Protein AF-A0A7W1FEG8-F1 (afdb_monomer)

Secondary structure (DSSP, 8-state):
-EE--TTS-HHHHHHHHHHHHTS---EE-GGGTGGGS-----HHHHHHHHHHHTT--HHHHHHHTT--HHHHHHHHHHHHHHHH-GGG--S-HHHHHHHS-HHHHHHHHHHHTT-S-HHHHHHHHHHHHHHHHHHHHHHHHHHHHH--

Sequence (148 aa):
YGFIHKNNPEPRFLRFVATVLEDGADMIDPLFKDSFQRPLLTEFEAEALRYLALGLSNWAIARKCSLSLRGVESRLANLYEKLINPLEKTESETYDKLVYNVRTRAFSEALRRGLINADEIEIAERELAHWLERDYQRFLTEKDVKEK

Solvent-accessible surface area (backbone atoms only — not comparable to full-atom values): 8734 Å² total; per-residue (Å²): 106,72,50,73,67,90,85,56,58,66,74,59,49,53,52,48,51,47,42,40,70,73,69,64,38,70,46,68,35,76,88,48,56,63,59,73,63,57,69,88,63,52,72,66,49,54,49,50,49,52,42,50,72,75,65,53,50,64,66,55,50,10,62,75,70,74,42,52,57,69,58,39,54,54,53,49,50,54,44,37,56,60,52,62,52,77,89,76,65,54,100,46,67,70,55,53,64,71,77,47,58,63,68,62,51,30,51,55,44,33,52,76,60,61,75,58,51,70,70,61,49,56,53,47,50,55,55,44,54,61,47,49,58,55,50,50,58,50,51,53,53,58,48,61,62,70,78,104

Radius of gyration: 20.67 Å; Cα contacts (8 Å, |Δi|>4): 91; chains: 1; bounding box: 54×38×60 Å

Mean predicted aligned error: 10.52 Å

Foldseek 3Di:
DEDDDPPDDPVVVVVVCCCCPVVVDYYYPPVCPLLVVQQPDDPLLLVVLLCLVVPDDLVRSCVVVVHDSVRSVVVVVVSLCRQLDCPPPDVDPPVCVVPDDSSVSSNVSCVVSVSDDPVVSVVVVVVVVVVCVVVVVVVVVVVVVVVD

pLDDT: mean 84.22, std 12.76, range [43.16, 97.5]

Nearest PDB structures (foldseek):
  4gvp-assembly1_A  TM=5.370E-01  e=2.193E-03  Staphylococcus aureus subsp. aureus Mu50
  4zms-assembly1_B  TM=5.675E-01  e=7.401E-03  Streptococcus pneumoniae R6
  4ldz-assembly1_B  TM=5.652E-01  e=6.393E-02  Bacillus subtilis subsp. subtilis str. 168
  5vxn-assembly1_A  TM=5.879E-01  e=2.157E-01  Escherichia coli K-12
  3p7n-assembly2_B  TM=7.096E-01  e=1.579E+00  Erythrobacter litoralis HTCC2594

Structure (mmCIF, N/CA/C/O backbone):
data_AF-A0A7W1FEG8-F1
#
_entry.id   AF-A0A7W1FEG8-F1
#
loop_
_atom_site.group_PDB
_atom_site.id
_atom_site.type_symbol
_atom_site.label_atom_id
_atom_site.label_alt_id
_atom_site.label_comp_id
_atom_site.label_asym_id
_atom_site.label_entity_id
_atom_site.label_seq_id
_atom_site.pdbx_PDB_ins_code
_atom_site.Cartn_x
_atom_site.Cartn_y
_atom_site.Cartn_z
_atom_site.occupancy
_atom_site.B_iso_or_equiv
_atom_site.auth_seq_id
_atom_site.auth_comp_id
_atom_site.auth_asym_id
_atom_site.auth_atom_id
_atom_site.pdbx_PDB_model_num
ATOM 1 N N . TYR A 1 1 ? 26.561 -8.629 -14.080 1.00 60.47 1 TYR A N 1
ATOM 2 C CA . TYR A 1 1 ? 25.162 -9.036 -13.795 1.00 60.47 1 TYR A CA 1
ATOM 3 C C . TYR A 1 1 ? 24.241 -8.339 -14.790 1.00 60.47 1 TYR A C 1
ATOM 5 O O . TYR A 1 1 ? 24.624 -7.318 -15.343 1.00 60.47 1 TYR A O 1
ATOM 13 N N . GLY A 1 2 ? 23.052 -8.877 -15.078 1.00 70.25 2 GLY A N 1
ATOM 14 C CA . GLY A 1 2 ? 22.207 -8.289 -16.118 1.00 70.25 2 GLY A CA 1
ATOM 15 C C . GLY A 1 2 ? 20.716 -8.590 -15.983 1.00 70.25 2 GLY A C 1
ATOM 16 O O . GLY A 1 2 ? 20.332 -9.632 -15.460 1.00 70.25 2 GLY A O 1
ATOM 17 N N . PHE A 1 3 ? 19.890 -7.664 -16.479 1.00 73.50 3 PHE A N 1
ATOM 18 C CA . PHE A 1 3 ? 18.429 -7.760 -16.497 1.00 73.50 3 PHE A CA 1
ATOM 19 C C . PHE A 1 3 ? 17.897 -7.749 -17.933 1.00 73.50 3 PHE A C 1
ATOM 21 O O . PHE A 1 3 ? 18.167 -6.817 -18.695 1.00 73.50 3 PHE A O 1
ATOM 28 N N . ILE A 1 4 ? 17.100 -8.763 -18.281 1.00 80.38 4 ILE A N 1
ATOM 29 C CA . ILE A 1 4 ? 16.437 -8.890 -19.581 1.00 80.38 4 ILE A CA 1
ATOM 30 C C . ILE A 1 4 ? 14.946 -9.181 -19.404 1.00 80.38 4 ILE A C 1
ATOM 32 O O . ILE A 1 4 ? 14.544 -9.941 -18.524 1.00 80.38 4 ILE A O 1
ATOM 36 N N . HIS A 1 5 ? 14.104 -8.571 -20.240 1.00 77.12 5 HIS A N 1
ATOM 37 C CA . HIS A 1 5 ? 12.665 -8.820 -20.200 1.00 77.12 5 HIS A CA 1
ATOM 38 C C . HIS A 1 5 ? 12.315 -10.188 -20.792 1.00 77.12 5 HIS A C 1
ATOM 40 O O . HIS A 1 5 ? 12.798 -10.543 -21.867 1.00 77.12 5 HIS A O 1
ATOM 46 N N . LYS A 1 6 ? 11.433 -10.933 -20.112 1.00 79.25 6 LYS A N 1
ATOM 47 C CA . LYS A 1 6 ? 11.022 -12.303 -20.481 1.00 79.25 6 LYS A CA 1
ATOM 48 C C . LYS A 1 6 ? 10.391 -12.428 -21.873 1.00 79.25 6 LYS A C 1
ATOM 50 O O . LYS A 1 6 ? 10.430 -13.497 -22.461 1.00 79.25 6 LYS A O 1
ATOM 55 N N . ASN A 1 7 ? 9.852 -11.332 -22.410 1.00 78.81 7 ASN A N 1
ATOM 56 C CA . ASN A 1 7 ? 9.224 -11.304 -23.736 1.00 78.81 7 ASN A CA 1
ATOM 57 C C . ASN A 1 7 ? 10.184 -10.865 -24.858 1.00 78.81 7 ASN A C 1
ATOM 59 O O . ASN A 1 7 ? 9.723 -10.493 -25.936 1.00 78.81 7 ASN A O 1
ATOM 63 N N . ASN A 1 8 ? 11.499 -10.818 -24.620 1.00 80.19 8 ASN A N 1
ATOM 64 C CA . ASN A 1 8 ? 12.432 -10.494 -25.695 1.00 80.19 8 ASN A CA 1
ATOM 65 C C . ASN A 1 8 ? 12.500 -11.617 -26.734 1.00 80.19 8 ASN A C 1
ATOM 67 O O . ASN A 1 8 ? 12.469 -12.791 -26.367 1.00 80.19 8 ASN A O 1
ATOM 71 N N . PRO A 1 9 ? 12.660 -11.272 -28.021 1.00 86.06 9 PRO A N 1
ATOM 72 C CA . PRO A 1 9 ? 12.873 -12.270 -29.055 1.00 86.06 9 PRO A CA 1
ATOM 73 C C . PRO A 1 9 ? 14.195 -13.008 -28.802 1.00 86.06 9 PRO A C 1
ATOM 75 O O . PRO A 1 9 ? 15.192 -12.402 -28.399 1.00 86.06 9 PRO A O 1
ATOM 78 N N . GLU A 1 10 ? 14.206 -14.309 -29.082 1.00 87.31 10 GLU A N 1
ATOM 79 C CA . GLU A 1 10 ? 15.333 -15.220 -28.836 1.00 87.31 10 GLU A CA 1
ATOM 80 C C . GLU A 1 10 ? 16.702 -14.687 -29.315 1.00 87.31 10 GLU A C 1
ATOM 82 O O . GLU A 1 10 ? 17.651 -14.727 -28.529 1.00 87.31 10 GLU A O 1
ATOM 87 N N . PRO A 1 11 ? 16.841 -14.062 -30.506 1.00 88.00 11 PRO A N 1
ATOM 88 C CA . PRO A 1 11 ? 18.128 -13.515 -30.944 1.00 88.00 11 PRO A CA 1
ATOM 89 C C . PRO A 1 11 ? 18.679 -12.422 -30.018 1.00 88.00 11 PRO A C 1
ATOM 91 O O . PRO A 1 11 ? 19.891 -12.266 -29.867 1.00 88.00 11 PRO A O 1
ATOM 94 N N . ARG A 1 12 ? 17.792 -11.646 -29.383 1.00 82.25 12 ARG A N 1
ATOM 95 C CA . ARG A 1 12 ? 18.174 -10.585 -28.446 1.00 82.25 12 ARG A CA 1
ATOM 96 C C . ARG A 1 12 ? 18.587 -11.158 -27.095 1.00 82.25 12 ARG A C 1
ATOM 98 O O . ARG A 1 12 ? 19.515 -10.632 -26.489 1.00 82.25 12 ARG A O 1
ATOM 105 N N . PHE A 1 13 ? 17.944 -12.240 -26.664 1.00 84.88 13 PHE A N 1
ATOM 106 C CA . PHE A 1 13 ? 18.342 -12.987 -25.474 1.00 84.88 13 PHE A CA 1
ATOM 107 C C . PHE A 1 13 ? 19.723 -13.628 -25.640 1.00 84.88 13 PHE A C 1
ATOM 109 O O . PHE A 1 13 ? 20.582 -13.445 -24.783 1.00 84.88 13 PHE A O 1
ATOM 116 N N . LEU A 1 14 ? 19.979 -14.288 -26.770 1.00 88.62 14 LEU A N 1
ATOM 117 C CA . LEU A 1 14 ? 21.279 -14.912 -27.040 1.00 88.62 14 LEU A CA 1
ATOM 118 C C . LEU A 1 14 ? 22.419 -13.886 -27.061 1.00 88.62 14 LEU A C 1
ATOM 120 O O . LEU A 1 14 ? 23.445 -14.103 -26.422 1.00 88.62 14 LEU A O 1
ATOM 124 N N . ARG A 1 15 ? 22.216 -12.731 -27.713 1.00 84.19 15 ARG A N 1
ATOM 125 C CA . ARG A 1 15 ? 23.190 -11.625 -27.668 1.00 84.19 15 ARG A CA 1
ATOM 126 C C . ARG A 1 15 ? 23.433 -11.125 -26.249 1.00 84.19 15 ARG A C 1
ATOM 128 O O . ARG A 1 15 ? 24.570 -10.855 -25.894 1.00 84.19 15 ARG A O 1
ATOM 135 N N . PHE A 1 16 ? 22.374 -10.997 -25.455 1.00 85.31 16 PHE A N 1
ATOM 136 C CA . PHE A 1 16 ? 22.479 -10.555 -24.070 1.00 85.31 16 PHE A CA 1
ATOM 137 C C . PHE A 1 16 ? 23.322 -11.518 -23.229 1.00 85.31 16 PHE A C 1
ATOM 139 O O . PHE A 1 16 ? 24.222 -11.087 -22.516 1.00 85.31 16 PHE A O 1
ATOM 146 N N . VAL A 1 17 ? 23.052 -12.822 -23.336 1.00 84.25 17 VAL A N 1
ATOM 147 C CA . VAL A 1 17 ? 23.798 -13.859 -22.612 1.00 84.25 17 VAL A CA 1
ATOM 148 C C . VAL A 1 17 ? 25.267 -13.869 -23.030 1.00 84.25 17 VAL A C 1
ATOM 150 O O . VAL A 1 17 ? 26.126 -13.877 -22.152 1.00 84.25 17 VAL A O 1
ATOM 153 N N . ALA A 1 18 ? 25.553 -13.794 -24.335 1.00 85.19 18 ALA A N 1
ATOM 154 C CA . ALA A 1 18 ? 26.922 -13.712 -24.843 1.00 85.19 18 ALA A CA 1
ATOM 155 C C . ALA A 1 18 ? 27.655 -12.490 -24.268 1.00 85.19 18 ALA A C 1
ATOM 157 O O . ALA A 1 18 ? 28.710 -12.631 -23.668 1.00 85.19 18 ALA A O 1
ATOM 158 N N . THR A 1 19 ? 27.055 -11.300 -24.317 1.00 83.25 19 THR A N 1
ATOM 159 C CA . THR A 1 19 ? 27.689 -10.077 -23.799 1.00 83.25 19 THR A CA 1
ATOM 160 C C . THR A 1 19 ? 27.911 -10.098 -22.279 1.00 83.25 19 THR A C 1
ATOM 162 O O . THR A 1 19 ? 28.921 -9.596 -21.792 1.00 83.25 19 THR A O 1
ATOM 165 N N . VAL A 1 20 ? 27.004 -10.691 -21.497 1.00 84.69 20 VAL A N 1
ATOM 166 C CA . VAL A 1 20 ? 27.172 -10.761 -20.034 1.00 84.69 20 VAL A CA 1
ATOM 167 C C . VAL A 1 20 ? 28.201 -11.819 -19.624 1.00 84.69 20 VAL A C 1
ATOM 169 O O . VAL A 1 20 ? 28.940 -11.603 -18.664 1.00 84.69 20 VAL A O 1
ATOM 172 N N . LEU A 1 21 ? 28.242 -12.964 -20.313 1.00 81.44 21 LEU A N 1
ATOM 173 C CA . LEU A 1 21 ? 29.104 -14.092 -19.942 1.00 81.44 21 LEU A CA 1
ATOM 174 C C . LEU A 1 21 ? 30.484 -14.052 -20.605 1.00 81.44 21 LEU A C 1
ATOM 176 O O . LEU A 1 21 ? 31.458 -14.438 -19.965 1.00 81.44 21 LEU A O 1
ATOM 180 N N . GLU A 1 22 ? 30.573 -13.609 -21.858 1.00 82.88 22 GLU A N 1
ATOM 181 C CA . GLU A 1 22 ? 31.818 -13.585 -22.636 1.00 82.88 22 GLU A CA 1
ATOM 182 C C . GLU A 1 22 ? 32.563 -12.262 -22.447 1.00 82.88 22 GLU A C 1
ATOM 184 O O . GLU A 1 22 ? 33.753 -12.268 -22.137 1.00 82.88 22 GLU A O 1
ATOM 189 N N . ASP A 1 23 ? 31.856 -11.130 -22.550 1.00 80.00 23 ASP A N 1
ATOM 190 C CA . ASP A 1 23 ? 32.473 -9.800 -22.433 1.00 80.00 23 ASP A CA 1
ATOM 191 C C . ASP A 1 23 ? 32.528 -9.295 -20.979 1.00 80.00 23 ASP A C 1
ATOM 193 O O . ASP A 1 23 ? 33.111 -8.246 -20.699 1.00 80.00 23 ASP A O 1
ATOM 197 N N . GLY A 1 24 ? 31.895 -10.015 -20.042 1.00 73.50 24 GLY A N 1
ATOM 198 C CA . GLY A 1 24 ? 31.807 -9.632 -18.629 1.00 73.50 24 GLY A CA 1
ATOM 199 C C . GLY A 1 24 ? 31.079 -8.304 -18.393 1.00 73.50 24 GLY A C 1
ATOM 200 O O . GLY A 1 24 ? 31.222 -7.704 -17.327 1.00 73.50 24 GLY A O 1
ATOM 201 N N . ALA A 1 25 ? 30.328 -7.819 -19.383 1.00 75.12 25 ALA A N 1
ATOM 202 C CA . ALA A 1 25 ? 29.685 -6.519 -19.331 1.00 75.12 25 ALA A CA 1
ATOM 203 C C . ALA A 1 25 ? 28.364 -6.579 -18.553 1.00 75.12 25 ALA A C 1
ATOM 205 O O . ALA A 1 25 ? 27.549 -7.491 -18.718 1.00 75.12 25 ALA A O 1
ATOM 206 N N . ASP A 1 26 ? 28.111 -5.558 -17.735 1.00 73.81 26 ASP A N 1
ATOM 207 C CA . ASP A 1 26 ? 26.799 -5.360 -17.130 1.00 73.81 26 ASP A CA 1
ATOM 208 C C . ASP A 1 26 ? 25.821 -4.866 -18.203 1.00 73.81 26 ASP A C 1
ATOM 210 O O . ASP A 1 26 ? 25.980 -3.781 -18.768 1.00 73.81 26 ASP A O 1
ATOM 214 N N . MET A 1 27 ? 24.795 -5.669 -18.498 1.00 74.31 27 MET A N 1
ATOM 215 C CA . MET A 1 27 ? 23.808 -5.355 -19.528 1.00 74.31 27 MET A CA 1
ATOM 216 C C . MET A 1 27 ? 22.415 -5.218 -18.915 1.00 74.31 27 MET A C 1
ATOM 218 O O . MET A 1 27 ? 21.895 -6.113 -18.248 1.00 74.31 27 MET A O 1
ATOM 222 N N . ILE A 1 28 ? 21.793 -4.071 -19.163 1.00 68.31 28 ILE A N 1
ATOM 223 C CA . ILE A 1 28 ? 20.412 -3.778 -18.790 1.00 68.31 28 ILE A CA 1
ATOM 224 C C . ILE A 1 28 ? 19.646 -3.575 -20.087 1.00 68.31 28 ILE A C 1
ATOM 226 O O . ILE A 1 28 ? 19.990 -2.701 -20.889 1.00 68.31 28 ILE A O 1
ATOM 230 N N . ASP A 1 29 ? 18.611 -4.381 -20.306 1.00 72.56 29 ASP A N 1
ATOM 231 C CA . ASP A 1 29 ? 17.691 -4.152 -21.411 1.00 72.56 29 ASP A CA 1
ATOM 232 C C . ASP A 1 29 ? 17.146 -2.712 -21.343 1.00 72.56 29 ASP A C 1
ATOM 234 O O . ASP A 1 29 ? 16.678 -2.291 -20.288 1.00 72.56 29 ASP A O 1
ATOM 238 N N . PRO A 1 30 ? 17.170 -1.935 -22.438 1.00 66.62 30 PRO A N 1
ATOM 239 C CA . PRO A 1 30 ? 16.492 -0.646 -22.522 1.00 66.62 30 PRO A CA 1
ATOM 240 C C . PRO A 1 30 ? 15.049 -0.647 -21.995 1.00 66.62 30 PRO A C 1
ATOM 242 O O . PRO A 1 30 ? 14.640 0.349 -21.411 1.00 66.62 30 PRO A O 1
ATOM 245 N N . LEU A 1 31 ? 14.310 -1.758 -22.124 1.00 65.94 31 LEU A N 1
ATOM 246 C CA . LEU A 1 31 ? 12.964 -1.918 -21.545 1.00 65.94 31 LEU A CA 1
ATOM 247 C C . LEU A 1 31 ? 12.954 -1.906 -20.005 1.00 65.94 31 LEU A C 1
ATOM 249 O O . LEU A 1 31 ? 11.917 -1.674 -19.398 1.00 65.94 31 LEU A O 1
ATOM 253 N N . PHE A 1 32 ? 14.101 -2.151 -19.374 1.00 59.62 32 PHE A N 1
ATOM 254 C CA . PHE A 1 32 ? 14.322 -2.045 -17.934 1.00 59.62 32 PHE A CA 1
ATOM 255 C C . PHE A 1 32 ? 14.879 -0.687 -17.500 1.00 59.62 32 PHE A C 1
ATOM 257 O O . PHE A 1 32 ? 14.979 -0.464 -16.297 1.00 59.62 32 PHE A O 1
ATOM 264 N N . LYS A 1 33 ? 15.233 0.238 -18.409 1.00 56.31 33 LYS A N 1
ATOM 265 C CA . LYS A 1 33 ? 15.751 1.562 -18.003 1.00 56.31 33 LYS A CA 1
ATOM 266 C C . LYS A 1 33 ? 14.763 2.321 -17.114 1.00 56.31 33 LYS A C 1
ATOM 268 O O . LYS A 1 33 ? 15.190 2.939 -16.142 1.00 56.31 33 LYS A O 1
ATOM 273 N N . ASP A 1 34 ? 13.465 2.188 -17.375 1.00 53.53 34 ASP A N 1
ATOM 274 C CA . ASP A 1 34 ? 12.417 2.799 -16.547 1.00 53.53 34 ASP A CA 1
ATOM 275 C C . ASP A 1 34 ? 12.250 2.086 -15.195 1.00 53.53 34 ASP A C 1
ATOM 277 O O . ASP A 1 34 ? 11.904 2.712 -14.195 1.00 53.53 34 ASP A O 1
ATOM 281 N N . SER A 1 35 ? 12.606 0.800 -15.109 1.00 52.59 35 SER A N 1
ATOM 282 C CA . SER A 1 35 ? 12.642 0.039 -13.852 1.00 52.59 35 SER A CA 1
ATOM 283 C C . SER A 1 35 ? 13.713 0.546 -12.876 1.00 52.59 35 SER A C 1
ATOM 285 O O . SER A 1 35 ? 13.639 0.241 -11.689 1.00 52.59 35 SER A O 1
ATOM 287 N N . PHE A 1 36 ? 1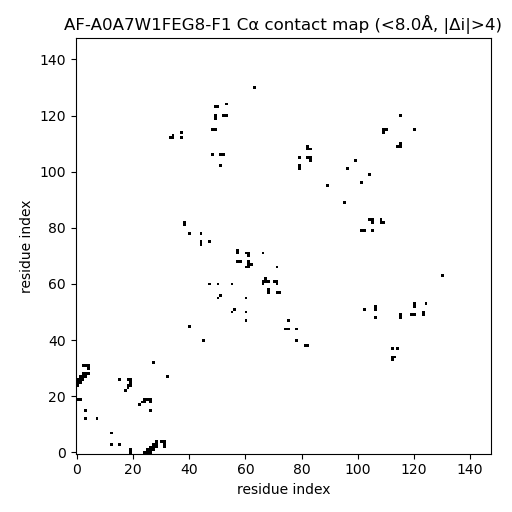4.696 1.324 -13.340 1.00 51.53 36 PHE A N 1
ATOM 288 C CA . PHE A 1 36 ? 15.664 2.021 -12.481 1.00 51.53 36 PHE A CA 1
ATOM 289 C C . PHE A 1 36 ? 15.231 3.455 -12.134 1.00 51.53 36 PHE A C 1
ATOM 291 O O . PHE A 1 36 ? 15.823 4.065 -11.249 1.00 51.53 36 PHE A O 1
ATOM 298 N N . GLN A 1 37 ? 14.159 3.968 -12.753 1.00 54.75 37 GLN A N 1
ATOM 299 C CA . GLN A 1 37 ? 13.456 5.189 -12.333 1.00 54.75 37 GLN A CA 1
ATOM 300 C C . GLN A 1 37 ? 12.344 4.897 -11.313 1.00 54.75 37 GLN A C 1
ATOM 302 O O . GLN A 1 37 ? 11.421 5.696 -11.135 1.00 54.75 37 GLN A O 1
ATOM 307 N N . ARG A 1 38 ? 12.390 3.738 -10.642 1.00 59.94 38 ARG A N 1
ATOM 308 C CA . ARG A 1 38 ? 11.454 3.441 -9.559 1.00 59.94 38 ARG A CA 1
ATOM 309 C C . ARG A 1 38 ? 11.553 4.560 -8.520 1.00 59.94 38 ARG A C 1
ATOM 311 O O . ARG A 1 38 ? 12.659 4.843 -8.056 1.00 59.94 38 ARG A O 1
ATOM 318 N N . PRO A 1 39 ? 10.434 5.206 -8.146 1.00 65.75 39 PRO A N 1
ATOM 319 C CA . PRO A 1 39 ? 10.466 6.147 -7.043 1.00 65.75 39 PRO A CA 1
ATOM 320 C C . PRO A 1 39 ? 11.024 5.422 -5.817 1.00 65.75 39 PRO A C 1
ATOM 322 O O . PRO A 1 39 ? 10.628 4.292 -5.528 1.00 65.75 39 PRO A O 1
ATOM 325 N N . LEU A 1 40 ? 11.954 6.066 -5.110 1.00 75.75 40 LEU A N 1
ATOM 326 C CA . LEU A 1 40 ? 12.435 5.585 -3.818 1.00 75.75 40 LEU A CA 1
ATOM 327 C C . LEU A 1 40 ? 11.261 5.634 -2.831 1.00 75.75 40 LEU A C 1
ATOM 329 O O . LEU A 1 40 ? 10.950 6.672 -2.234 1.00 75.75 40 LEU A O 1
ATOM 333 N N . LEU A 1 41 ? 10.563 4.505 -2.728 1.00 85.38 41 LEU A N 1
ATOM 334 C CA . LEU A 1 41 ? 9.531 4.283 -1.733 1.00 85.38 41 LEU A CA 1
ATOM 335 C C . LEU A 1 41 ? 10.205 3.910 -0.417 1.00 85.38 41 LEU A C 1
ATOM 337 O O . LEU A 1 41 ? 11.115 3.084 -0.368 1.00 85.38 41 LEU A O 1
ATOM 341 N N . THR A 1 42 ? 9.741 4.529 0.658 1.00 89.62 42 THR A N 1
ATOM 342 C CA . THR A 1 42 ? 10.026 4.064 2.015 1.00 89.62 42 THR A CA 1
ATOM 343 C C . THR A 1 42 ? 9.414 2.679 2.229 1.00 89.62 42 THR A C 1
ATOM 345 O O . THR A 1 42 ? 8.494 2.276 1.515 1.00 89.62 42 THR A O 1
ATOM 348 N N . GLU A 1 43 ? 9.885 1.958 3.244 1.00 87.06 43 GLU A N 1
ATOM 349 C CA . GLU A 1 43 ? 9.349 0.639 3.600 1.00 87.06 43 GLU A CA 1
ATOM 350 C C . GLU A 1 43 ? 7.827 0.680 3.808 1.00 87.06 43 GLU A C 1
ATOM 352 O O . GLU A 1 43 ? 7.098 -0.106 3.204 1.00 87.06 43 GLU A O 1
ATOM 357 N N . PHE A 1 44 ? 7.340 1.683 4.550 1.00 90.12 44 PHE A N 1
ATOM 358 C CA . PHE A 1 44 ? 5.907 1.905 4.748 1.00 90.12 44 PHE A CA 1
ATOM 359 C C . PHE A 1 44 ? 5.165 2.159 3.432 1.00 90.12 44 PHE A C 1
ATOM 361 O O . PHE A 1 44 ? 4.062 1.668 3.240 1.00 90.12 44 PHE A O 1
ATOM 368 N N . GLU A 1 45 ? 5.723 2.958 2.524 1.00 91.69 45 GLU A N 1
ATOM 369 C CA . GLU A 1 45 ? 5.079 3.282 1.247 1.00 91.69 45 GLU A CA 1
ATOM 370 C C . GLU A 1 45 ? 4.957 2.057 0.338 1.00 91.69 45 GLU A C 1
ATOM 372 O O . GL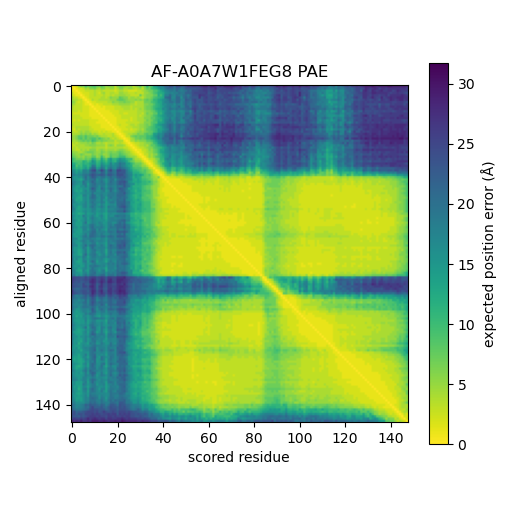U A 1 45 ? 3.914 1.862 -0.287 1.00 91.69 45 GLU A O 1
ATOM 377 N N . ALA A 1 46 ? 5.989 1.213 0.301 1.00 90.06 46 ALA A N 1
ATOM 378 C CA . ALA A 1 46 ? 5.946 -0.058 -0.415 1.00 90.06 46 ALA A CA 1
ATOM 379 C C . ALA A 1 46 ? 4.915 -1.016 0.209 1.00 90.06 46 ALA A C 1
ATOM 381 O O . ALA A 1 46 ? 4.162 -1.681 -0.501 1.00 90.06 46 ALA A O 1
ATOM 382 N N . GLU A 1 47 ? 4.838 -1.056 1.538 1.00 91.06 47 GLU A N 1
ATOM 383 C CA . GLU A 1 47 ? 3.863 -1.859 2.276 1.00 91.06 47 GLU A CA 1
ATOM 384 C C . GLU A 1 47 ? 2.422 -1.378 2.052 1.00 91.06 47 GLU A C 1
ATOM 386 O O . GLU A 1 47 ? 1.540 -2.158 1.687 1.00 91.06 47 GLU A O 1
ATOM 391 N N . ALA A 1 48 ? 2.192 -0.073 2.177 1.00 92.69 48 ALA A N 1
ATOM 392 C CA . ALA A 1 48 ? 0.908 0.558 1.922 1.00 92.69 48 ALA A CA 1
ATOM 393 C C . ALA A 1 48 ? 0.446 0.338 0.477 1.00 92.69 48 ALA A C 1
ATOM 395 O O . ALA A 1 48 ? -0.739 0.108 0.248 1.00 92.69 48 ALA A O 1
ATOM 396 N N . LEU A 1 49 ? 1.364 0.349 -0.493 1.00 93.44 49 LEU A N 1
ATOM 397 C CA . LEU A 1 49 ? 1.049 0.043 -1.885 1.00 93.44 49 LEU A CA 1
ATOM 398 C C . LEU A 1 49 ? 0.527 -1.392 -2.061 1.00 93.44 49 LEU A C 1
ATOM 400 O O . LEU A 1 49 ? -0.462 -1.587 -2.770 1.00 93.44 49 LEU A O 1
ATOM 404 N N . ARG A 1 50 ? 1.125 -2.381 -1.380 1.00 93.69 50 ARG A N 1
ATOM 405 C CA . ARG A 1 50 ? 0.607 -3.761 -1.366 1.00 93.69 50 ARG A CA 1
ATOM 406 C C . ARG A 1 50 ? -0.789 -3.818 -0.751 1.00 93.69 50 ARG A C 1
ATOM 408 O O . ARG A 1 50 ? -1.684 -4.418 -1.332 1.00 93.69 50 ARG A O 1
ATOM 415 N N . TYR A 1 51 ? -1.023 -3.131 0.366 1.00 94.62 51 TYR A N 1
ATOM 416 C CA . TYR A 1 51 ? -2.354 -3.085 0.987 1.00 94.62 51 TYR A CA 1
ATOM 417 C C . TYR A 1 51 ? -3.412 -2.426 0.104 1.00 94.62 51 TYR A C 1
ATOM 419 O O . TYR A 1 51 ? -4.547 -2.898 0.051 1.00 94.62 51 TYR A O 1
ATOM 427 N N . LEU A 1 52 ? -3.048 -1.373 -0.626 1.00 94.00 52 LEU A N 1
ATOM 428 C CA . LEU A 1 52 ? -3.928 -0.768 -1.622 1.00 94.00 52 LEU A CA 1
ATOM 429 C C . LEU A 1 52 ? -4.240 -1.735 -2.769 1.00 94.00 52 LEU A C 1
ATOM 431 O O . LEU A 1 52 ? -5.389 -1.796 -3.201 1.00 94.00 52 LEU A O 1
ATOM 435 N N . ALA A 1 53 ? -3.249 -2.498 -3.236 1.00 93.94 53 ALA A N 1
ATOM 436 C CA . ALA A 1 53 ? -3.426 -3.505 -4.281 1.00 93.94 53 ALA A CA 1
ATOM 437 C C . ALA A 1 53 ? -4.338 -4.666 -3.842 1.00 93.94 53 ALA A C 1
ATOM 439 O O . ALA A 1 53 ? -5.126 -5.152 -4.646 1.00 93.94 53 ALA A O 1
ATOM 440 N N . LEU A 1 54 ? -4.287 -5.045 -2.562 1.00 94.88 54 LEU A N 1
ATOM 441 C CA . LEU A 1 54 ? -5.189 -6.021 -1.933 1.00 94.88 54 LEU A CA 1
ATOM 442 C C . LEU A 1 54 ? -6.586 -5.442 -1.619 1.00 94.88 54 LEU A C 1
ATOM 444 O O . LEU A 1 54 ? -7.464 -6.146 -1.129 1.00 94.88 54 LEU A O 1
ATOM 448 N N . GLY A 1 55 ? -6.813 -4.146 -1.867 1.00 94.50 55 GLY A N 1
ATOM 449 C CA . GLY A 1 55 ? -8.118 -3.505 -1.692 1.00 94.50 55 GLY A CA 1
ATOM 450 C C . GLY A 1 55 ? -8.441 -3.044 -0.267 1.00 94.50 55 GLY A C 1
ATOM 451 O O . GLY A 1 55 ? -9.608 -2.788 0.039 1.00 94.50 55 GLY A O 1
ATOM 452 N N . LEU A 1 56 ? -7.447 -2.893 0.616 1.00 95.94 56 LEU A N 1
ATOM 453 C CA . LEU A 1 56 ? -7.698 -2.407 1.975 1.00 95.94 56 LEU A CA 1
ATOM 454 C C . LEU A 1 56 ? -8.176 -0.950 1.986 1.00 95.94 56 LEU A C 1
ATOM 456 O O . LEU A 1 56 ? -7.679 -0.075 1.272 1.00 95.94 56 LEU A O 1
ATOM 460 N N . SER A 1 57 ? -9.111 -0.667 2.895 1.00 96.25 57 SER A N 1
ATOM 461 C CA . SER A 1 57 ? -9.522 0.698 3.218 1.00 96.25 57 SER A CA 1
ATOM 462 C C . SER A 1 57 ? -8.468 1.415 4.073 1.00 96.25 57 SER A C 1
ATOM 464 O O . SER A 1 57 ? -7.671 0.782 4.766 1.00 96.25 57 SER A O 1
ATOM 466 N N . ASN A 1 58 ? -8.509 2.754 4.112 1.00 96.38 58 ASN A N 1
ATOM 467 C CA . ASN A 1 58 ? -7.631 3.538 4.997 1.00 96.38 58 ASN A CA 1
ATOM 468 C C . ASN A 1 58 ? -7.801 3.143 6.471 1.00 96.38 58 ASN A C 1
ATOM 470 O O . ASN A 1 58 ? -6.839 3.182 7.230 1.00 96.38 58 ASN A O 1
ATOM 474 N N . TRP A 1 59 ? -9.012 2.745 6.868 1.00 96.75 59 TRP A N 1
ATOM 475 C CA . TRP A 1 59 ? -9.298 2.261 8.216 1.00 96.75 59 TRP A CA 1
ATOM 476 C C . TRP A 1 59 ? -8.576 0.942 8.514 1.00 96.75 59 TRP A C 1
ATOM 478 O O . TRP A 1 59 ? -7.932 0.823 9.555 1.00 96.75 59 TRP A O 1
ATOM 488 N N . ALA A 1 60 ? -8.618 -0.018 7.584 1.00 97.12 60 ALA A N 1
ATOM 489 C CA . ALA A 1 60 ? -7.925 -1.294 7.746 1.00 97.12 60 ALA A CA 1
ATOM 490 C C . ALA A 1 60 ? -6.401 -1.100 7.781 1.00 97.12 60 ALA A C 1
ATOM 492 O O . ALA A 1 60 ? -5.732 -1.650 8.653 1.00 97.12 60 ALA A O 1
ATOM 493 N N . ILE A 1 61 ? -5.861 -0.243 6.904 1.00 96.50 61 ILE A N 1
ATOM 494 C CA . ILE A 1 61 ? -4.434 0.119 6.901 1.00 96.50 61 ILE A CA 1
ATOM 495 C C . ILE A 1 61 ? -4.044 0.787 8.228 1.00 96.50 61 ILE A C 1
ATOM 497 O O . ILE A 1 61 ? -3.018 0.447 8.811 1.00 96.50 61 ILE A O 1
ATOM 501 N N . ALA A 1 62 ? -4.874 1.694 8.751 1.00 96.94 62 ALA A N 1
ATOM 502 C CA . ALA A 1 62 ? -4.619 2.363 10.027 1.00 96.94 62 ALA A CA 1
ATOM 503 C C . ALA A 1 62 ? -4.525 1.365 11.186 1.00 96.94 62 ALA A C 1
ATOM 505 O O . ALA A 1 62 ? -3.581 1.429 11.973 1.00 96.94 62 ALA A O 1
ATOM 506 N N . ARG A 1 63 ? -5.446 0.396 11.252 1.00 95.44 63 ARG A N 1
ATOM 507 C CA . ARG A 1 63 ? -5.411 -0.666 12.267 1.00 95.44 63 ARG A CA 1
ATOM 508 C C . ARG A 1 63 ? -4.204 -1.581 12.101 1.00 95.44 63 ARG A C 1
ATOM 510 O O . ARG A 1 63 ? -3.511 -1.844 13.081 1.00 95.44 63 ARG A O 1
ATOM 517 N N . LYS A 1 64 ? -3.922 -2.029 10.874 1.00 95.06 64 LYS A N 1
ATOM 518 C CA . LYS A 1 64 ? -2.812 -2.946 10.587 1.00 95.06 64 LYS A CA 1
ATOM 519 C C . LYS A 1 64 ? -1.455 -2.328 10.920 1.00 95.06 64 LYS A C 1
ATOM 521 O O . LYS A 1 64 ? -0.633 -2.984 11.552 1.00 95.06 64 LYS A O 1
ATOM 526 N N . CYS A 1 65 ? -1.256 -1.059 10.573 1.00 93.44 65 CYS A N 1
ATOM 527 C CA . CYS A 1 65 ? -0.004 -0.338 10.799 1.00 93.44 65 CYS A CA 1
ATOM 528 C C . CYS A 1 65 ? 0.062 0.379 12.161 1.00 93.44 65 CYS A C 1
ATOM 530 O O . CYS A 1 65 ? 1.030 1.088 12.421 1.00 93.44 65 CYS A O 1
ATOM 532 N N . SER A 1 66 ? -0.951 0.236 13.027 1.00 94.25 66 SER A N 1
ATOM 533 C CA . SER A 1 66 ? -1.047 0.955 14.313 1.00 94.25 66 SER A CA 1
ATOM 534 C C . SER A 1 66 ? -0.889 2.480 14.179 1.00 94.25 66 SER A C 1
ATOM 536 O O . SER A 1 66 ? -0.215 3.135 14.974 1.00 94.25 66 SER A O 1
ATOM 538 N N . LEU A 1 67 ? -1.519 3.057 13.154 1.00 95.25 67 LEU A N 1
ATOM 539 C CA . LEU A 1 67 ? -1.516 4.489 12.860 1.00 95.25 67 LEU A CA 1
ATOM 540 C C . LEU A 1 67 ? -2.899 5.105 13.093 1.00 95.25 67 LEU A C 1
ATOM 542 O O . LEU A 1 67 ? -3.925 4.430 13.068 1.00 95.25 67 LEU A O 1
ATOM 546 N N . SER A 1 68 ? -2.943 6.427 13.259 1.00 96.94 68 SER A N 1
ATOM 547 C CA . SER A 1 68 ? -4.206 7.161 13.163 1.00 96.94 68 SER A CA 1
ATOM 548 C C . SER A 1 68 ? -4.689 7.215 11.710 1.00 96.94 68 SER A C 1
ATOM 550 O O . SER A 1 68 ? -3.881 7.192 10.779 1.00 96.94 68 SER A O 1
ATOM 552 N N . LEU A 1 69 ? -6.003 7.366 11.506 1.00 97.50 69 LEU A N 1
ATOM 553 C CA . LEU A 1 69 ? -6.583 7.49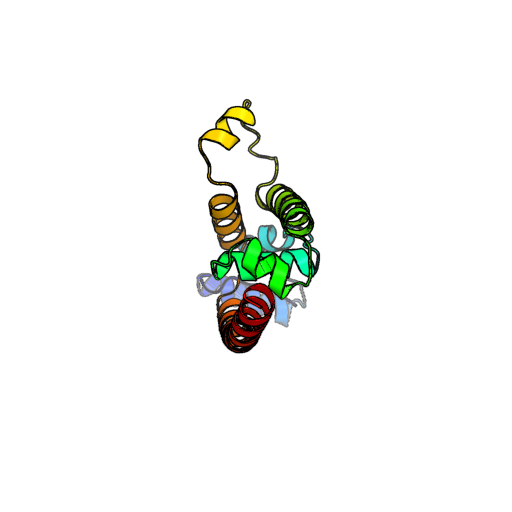9 10.163 1.00 97.50 69 LEU A CA 1
ATOM 554 C C . LEU A 1 69 ? -5.947 8.666 9.389 1.00 97.50 69 LEU A C 1
ATOM 556 O O . LEU A 1 69 ? -5.473 8.483 8.272 1.00 97.50 69 LEU A O 1
ATOM 560 N N . ARG A 1 70 ? -5.811 9.827 10.044 1.00 97.00 70 ARG A N 1
ATOM 561 C CA . ARG A 1 70 ? -5.118 11.004 9.494 1.00 97.00 70 ARG A CA 1
ATOM 562 C C . ARG A 1 70 ? -3.648 10.718 9.168 1.00 97.00 70 ARG A C 1
ATOM 564 O O . ARG A 1 70 ? -3.108 11.228 8.190 1.00 97.00 70 ARG A O 1
ATOM 571 N N . GLY A 1 71 ? -2.986 9.906 9.992 1.00 95.88 71 GLY A N 1
ATOM 572 C CA . GLY A 1 71 ? -1.605 9.486 9.772 1.00 95.88 71 GLY A CA 1
ATOM 573 C C . GLY A 1 71 ? -1.442 8.602 8.536 1.00 95.88 71 GLY A C 1
ATOM 574 O O . GLY A 1 71 ? -0.425 8.717 7.852 1.00 95.88 71 GLY A O 1
ATOM 575 N N . VAL A 1 72 ? -2.427 7.754 8.237 1.00 96.69 72 VAL A N 1
ATOM 576 C CA . VAL A 1 72 ? -2.474 6.972 6.994 1.00 96.69 72 VAL A CA 1
ATOM 577 C C . VAL A 1 72 ? -2.773 7.873 5.805 1.00 96.69 72 VAL A C 1
ATOM 579 O O . VAL A 1 72 ? -2.040 7.825 4.827 1.00 96.69 72 VAL A O 1
ATOM 582 N N . GLU A 1 73 ? -3.782 8.740 5.899 1.00 95.69 73 GLU A N 1
ATOM 583 C CA . GLU A 1 73 ? -4.140 9.684 4.829 1.00 95.69 73 GLU A CA 1
ATOM 584 C C . GLU A 1 73 ? -2.955 10.550 4.398 1.00 95.69 73 GLU A C 1
ATOM 586 O O . GLU A 1 73 ? -2.685 10.668 3.207 1.00 95.69 73 GLU A O 1
ATOM 591 N N . SER A 1 74 ? -2.198 11.091 5.357 1.00 95.25 74 SER A N 1
ATOM 592 C CA . SER A 1 74 ? -1.014 11.901 5.061 1.00 95.25 74 SER A CA 1
ATOM 593 C C . SER A 1 74 ? 0.092 11.103 4.365 1.00 95.25 74 SER A C 1
ATOM 595 O O . SER A 1 74 ? 0.692 11.596 3.412 1.00 95.25 74 SER A O 1
ATOM 597 N N . ARG A 1 75 ? 0.364 9.868 4.803 1.00 94.94 75 ARG A N 1
ATOM 598 C CA . ARG A 1 75 ? 1.397 9.027 4.178 1.00 94.94 75 ARG A CA 1
ATOM 599 C C . ARG A 1 75 ? 0.969 8.531 2.798 1.00 94.94 75 ARG A C 1
ATOM 601 O O . ARG A 1 75 ? 1.791 8.499 1.890 1.00 94.94 75 ARG A O 1
ATOM 608 N N . LEU A 1 76 ? -0.310 8.196 2.625 1.00 95.31 76 LEU A N 1
ATOM 609 C CA . LEU A 1 76 ? -0.869 7.833 1.326 1.00 95.31 76 LEU A CA 1
ATOM 610 C C . LEU A 1 76 ? -0.855 9.016 0.358 1.00 95.31 76 LEU A C 1
ATOM 612 O O . LEU A 1 76 ? -0.525 8.816 -0.800 1.00 95.31 76 LEU A O 1
ATOM 616 N N . ALA A 1 77 ? -1.131 10.240 0.819 1.00 92.56 77 ALA A N 1
ATOM 617 C CA . ALA A 1 77 ? -0.986 11.433 -0.013 1.00 92.56 77 ALA A CA 1
ATOM 618 C C . ALA A 1 77 ? 0.448 11.567 -0.554 1.00 92.56 77 ALA A C 1
ATOM 620 O O . ALA A 1 77 ? 0.631 11.725 -1.756 1.00 92.56 77 ALA A O 1
ATOM 621 N N . ASN A 1 78 ? 1.462 11.387 0.300 1.00 91.62 78 ASN A N 1
ATOM 622 C CA . ASN A 1 78 ? 2.864 11.399 -0.133 1.00 91.62 78 ASN A CA 1
ATOM 623 C C . ASN A 1 78 ? 3.188 10.261 -1.117 1.00 91.62 78 ASN A C 1
ATOM 625 O O . ASN A 1 78 ? 3.884 10.485 -2.107 1.00 91.62 78 ASN A O 1
ATOM 629 N N . LEU A 1 79 ? 2.659 9.055 -0.877 1.00 92.75 79 LEU A N 1
ATOM 630 C CA . LEU A 1 79 ? 2.783 7.934 -1.811 1.00 92.75 79 LEU A CA 1
ATOM 631 C C . LEU A 1 79 ? 2.177 8.283 -3.177 1.00 92.75 79 LEU A C 1
ATOM 633 O O . LEU A 1 79 ? 2.793 8.019 -4.206 1.00 92.75 79 LEU A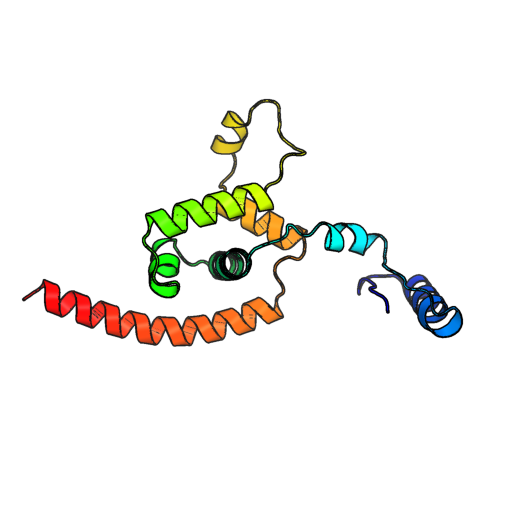 O 1
ATOM 637 N N . TYR A 1 80 ? 0.990 8.887 -3.197 1.00 91.38 80 TYR A N 1
ATOM 638 C CA . TYR A 1 80 ? 0.311 9.270 -4.432 1.00 91.38 80 TYR A CA 1
ATOM 639 C C . TYR A 1 80 ? 1.089 10.325 -5.208 1.00 91.38 80 TYR A C 1
ATOM 641 O O . TYR A 1 80 ? 1.227 10.169 -6.413 1.00 91.38 80 TYR A O 1
ATOM 649 N N . GLU A 1 81 ? 1.659 11.330 -4.546 1.00 87.94 81 GLU A N 1
ATOM 650 C CA . GLU A 1 81 ? 2.523 12.322 -5.202 1.00 87.94 81 GLU A CA 1
ATOM 651 C C . GLU A 1 81 ? 3.732 11.653 -5.883 1.00 87.94 81 GLU A C 1
ATOM 653 O O . GLU A 1 81 ? 4.023 11.917 -7.052 1.00 87.94 81 GLU A O 1
ATOM 658 N N . LYS A 1 82 ? 4.391 10.706 -5.197 1.00 88.31 82 LYS A N 1
ATOM 659 C CA . LYS A 1 82 ? 5.536 9.952 -5.747 1.00 88.31 82 LYS A CA 1
ATOM 660 C C . LYS A 1 82 ? 5.153 9.042 -6.910 1.00 88.31 82 LYS A C 1
ATOM 662 O O . LYS A 1 82 ? 5.910 8.891 -7.872 1.00 88.31 82 LYS A O 1
ATOM 667 N N . LEU A 1 83 ? 4.008 8.373 -6.797 1.00 87.44 83 LEU A N 1
ATOM 668 C CA . LEU A 1 83 ? 3.536 7.464 -7.831 1.00 87.44 83 LEU A CA 1
ATOM 669 C C . LEU A 1 83 ? 3.048 8.252 -9.029 1.00 87.44 83 LEU A C 1
ATOM 671 O O . LEU A 1 83 ? 3.496 7.985 -10.129 1.00 87.44 83 LEU A O 1
ATOM 675 N N . ILE A 1 84 ? 2.193 9.247 -8.846 1.00 84.19 84 ILE A N 1
ATOM 676 C CA . ILE A 1 84 ? 1.518 9.893 -9.966 1.00 84.19 84 ILE A CA 1
ATOM 677 C C . ILE A 1 84 ? 2.504 10.749 -10.786 1.00 84.19 84 ILE A C 1
ATOM 679 O O . ILE A 1 84 ? 2.418 10.667 -12.001 1.00 84.19 84 ILE A O 1
ATOM 683 N N . ASN A 1 85 ? 3.539 11.358 -10.177 1.00 69.50 85 ASN A N 1
ATOM 684 C CA . ASN A 1 85 ? 4.680 12.073 -10.803 1.00 69.50 85 ASN A CA 1
ATOM 685 C C . ASN A 1 85 ? 4.319 13.148 -11.880 1.00 69.50 85 ASN A C 1
ATOM 687 O O . ASN A 1 85 ? 3.261 13.129 -12.496 1.00 69.50 85 ASN A O 1
ATOM 691 N N . PRO A 1 86 ? 5.169 14.166 -12.134 1.00 52.41 86 PRO A N 1
ATOM 692 C CA . PRO A 1 86 ? 4.748 15.545 -12.371 1.00 52.41 86 PRO A CA 1
ATOM 693 C C . PRO A 1 86 ? 5.020 15.987 -13.825 1.00 52.41 86 PRO A C 1
ATOM 695 O O . PRO A 1 86 ? 4.954 17.173 -14.136 1.00 52.41 86 PRO A O 1
ATOM 698 N N . LEU A 1 87 ? 5.395 15.038 -14.692 1.00 43.16 87 LEU A N 1
ATOM 699 C CA . LEU A 1 87 ? 5.779 15.255 -16.093 1.00 43.16 87 LEU A CA 1
ATOM 700 C C . LEU A 1 87 ? 4.554 15.432 -16.999 1.00 43.16 87 LEU A C 1
ATOM 702 O O . LEU A 1 87 ? 4.656 16.044 -18.054 1.00 43.16 87 LEU A O 1
ATOM 706 N N . GLU A 1 88 ? 3.398 14.950 -16.543 1.00 48.97 88 GLU A N 1
ATOM 707 C CA . GLU A 1 88 ? 2.078 15.195 -17.124 1.00 48.97 88 GLU A CA 1
ATOM 708 C C . GLU A 1 88 ? 1.278 16.135 -16.216 1.00 48.97 88 GLU A C 1
ATOM 710 O O . GLU A 1 88 ? 0.095 15.915 -15.969 1.00 48.97 88 GLU A O 1
ATOM 715 N N . LYS A 1 89 ? 1.906 17.182 -15.661 1.00 51.22 89 LYS A N 1
ATOM 716 C CA . LYS A 1 89 ? 1.113 18.310 -15.166 1.00 51.22 89 LYS A CA 1
ATOM 717 C C . LYS A 1 89 ? 0.490 18.976 -16.383 1.00 51.22 89 LYS A C 1
ATOM 719 O O . LYS A 1 89 ? 1.057 19.901 -16.961 1.00 51.22 89 LYS A O 1
ATOM 724 N N . THR A 1 90 ? -0.667 18.468 -16.791 1.00 56.31 90 THR A N 1
ATOM 725 C CA . THR A 1 90 ? -1.609 19.213 -17.614 1.00 56.31 90 THR A CA 1
ATOM 726 C C . THR A 1 90 ? -1.769 20.593 -16.974 1.00 56.31 90 THR A C 1
ATOM 728 O O . THR A 1 90 ? -1.706 20.716 -15.749 1.00 56.31 90 THR A O 1
ATOM 731 N N . GLU A 1 91 ? -1.990 21.645 -17.762 1.00 59.56 91 GLU A N 1
ATOM 732 C CA . GLU A 1 91 ? -2.084 23.030 -17.260 1.00 59.56 91 GLU A CA 1
ATOM 733 C C . GLU A 1 91 ? -3.147 23.231 -16.149 1.00 59.56 91 GLU A C 1
ATOM 735 O O . GLU A 1 91 ? -3.194 24.286 -15.519 1.00 59.56 91 GLU A O 1
ATOM 740 N N . SER A 1 92 ? -3.978 22.219 -15.855 1.00 70.44 92 SER A N 1
ATOM 741 C CA . SER A 1 92 ? -4.958 22.220 -14.772 1.00 70.44 92 SER A CA 1
ATOM 742 C C . SER A 1 92 ? -4.864 20.991 -13.852 1.00 70.44 92 SER A C 1
ATOM 744 O O . SER A 1 92 ? -5.633 20.039 -13.980 1.00 70.44 92 SER A O 1
ATOM 746 N N . GLU A 1 93 ? -4.013 21.062 -12.820 1.00 72.62 93 GLU A N 1
ATOM 747 C CA . GLU A 1 93 ? -4.022 20.108 -11.688 1.00 72.62 93 GLU A CA 1
ATOM 748 C C . GLU A 1 93 ? -5.416 19.972 -11.042 1.00 72.62 93 GLU A C 1
ATOM 750 O O . GLU A 1 93 ? -5.768 18.932 -10.481 1.00 72.62 93 GLU A O 1
ATOM 755 N N . THR A 1 94 ? -6.223 21.036 -11.094 1.00 76.69 94 THR A N 1
ATOM 756 C CA . THR A 1 94 ? -7.591 21.054 -10.567 1.00 76.69 94 THR A CA 1
ATOM 757 C C . THR A 1 94 ? -8.510 20.130 -11.360 1.00 76.69 94 THR A C 1
ATOM 759 O O . THR A 1 94 ? -9.318 19.425 -10.761 1.00 76.69 94 THR A O 1
ATOM 762 N N . TYR A 1 95 ? -8.385 20.108 -12.689 1.00 81.25 95 TYR A N 1
ATOM 763 C CA . TYR A 1 95 ? -9.178 19.224 -13.540 1.00 81.25 95 TYR A CA 1
ATOM 764 C C . TYR A 1 95 ? -8.793 17.757 -13.337 1.00 81.25 95 TYR A C 1
ATOM 766 O O . TYR A 1 95 ? -9.670 16.911 -13.158 1.00 81.25 95 TYR A O 1
ATOM 774 N N . ASP A 1 96 ? -7.496 17.462 -13.249 1.00 80.44 96 ASP A N 1
ATOM 775 C CA . ASP A 1 96 ? -7.012 16.092 -13.048 1.00 80.44 96 ASP A CA 1
ATOM 776 C C . ASP A 1 96 ? -7.521 15.490 -11.727 1.00 80.44 96 ASP A C 1
ATOM 778 O O . ASP A 1 96 ? -7.914 14.321 -11.681 1.00 80.44 96 ASP A O 1
ATOM 782 N N . LYS A 1 97 ? -7.627 16.306 -10.669 1.00 80.25 97 LYS A N 1
ATOM 783 C CA . LYS A 1 97 ? -8.227 15.905 -9.382 1.00 80.25 97 LYS A CA 1
ATOM 784 C C . LYS A 1 97 ? -9.733 15.622 -9.460 1.00 80.25 97 LYS A C 1
ATOM 786 O O . LYS A 1 97 ? -10.245 14.907 -8.602 1.00 80.25 97 LYS A O 1
ATOM 791 N N . LEU A 1 98 ? -10.441 16.180 -10.444 1.00 83.38 98 LEU A N 1
ATOM 792 C CA . LEU A 1 98 ? -11.873 15.937 -10.659 1.00 83.38 98 LEU A CA 1
ATOM 793 C C . LEU A 1 98 ? -12.125 14.690 -11.511 1.00 83.38 98 LEU A C 1
ATOM 795 O O . LEU A 1 98 ? -13.093 13.972 -11.270 1.00 83.38 98 LEU A O 1
ATOM 799 N N . VAL A 1 99 ? -11.273 14.437 -12.507 1.00 87.00 99 VAL A N 1
ATOM 800 C CA . VAL A 1 99 ? -11.469 13.343 -13.470 1.00 87.00 99 VAL A CA 1
ATOM 801 C C . VAL A 1 99 ? -10.940 12.011 -12.951 1.00 87.00 99 VAL A C 1
ATOM 803 O O . VAL A 1 99 ? -11.539 10.966 -13.213 1.00 87.00 99 VAL A O 1
ATOM 806 N N . TYR A 1 100 ? -9.830 12.019 -12.210 1.00 86.88 100 TYR A N 1
ATOM 807 C CA . TYR A 1 100 ? -9.169 10.788 -11.793 1.00 86.88 100 TYR A CA 1
ATOM 808 C C . TYR A 1 100 ? -9.419 10.445 -10.326 1.00 86.88 100 TYR A C 1
ATOM 810 O O . TYR A 1 100 ? -9.207 11.243 -9.416 1.00 86.88 100 TYR A O 1
ATOM 818 N N . ASN A 1 101 ? -9.759 9.178 -10.074 1.00 91.00 101 ASN A N 1
ATOM 819 C CA . ASN A 1 101 ? -9.657 8.616 -8.733 1.00 91.00 101 ASN A CA 1
ATOM 820 C C . ASN A 1 101 ? -8.179 8.399 -8.387 1.00 91.00 101 ASN A C 1
ATOM 822 O O . ASN A 1 101 ? -7.526 7.525 -8.957 1.00 91.00 101 ASN A O 1
ATOM 826 N N . VAL A 1 102 ? -7.666 9.166 -7.426 1.00 89.31 102 VAL A N 1
ATOM 827 C CA . VAL A 1 102 ? -6.254 9.128 -7.017 1.00 89.31 102 VAL A CA 1
ATOM 828 C C . VAL A 1 102 ? -5.782 7.729 -6.605 1.00 89.31 102 VAL A C 1
ATOM 830 O O . VAL A 1 102 ? -4.685 7.327 -6.987 1.00 89.31 102 VAL A O 1
ATOM 833 N N . ARG A 1 103 ? -6.603 6.956 -5.878 1.00 92.12 103 ARG A N 1
ATOM 834 C CA . ARG A 1 103 ? -6.212 5.618 -5.406 1.00 92.12 103 ARG A CA 1
ATOM 835 C C . ARG A 1 103 ? -6.058 4.662 -6.583 1.00 92.12 103 ARG A C 1
ATOM 837 O O . ARG A 1 103 ? -5.034 3.995 -6.705 1.00 92.12 103 ARG A O 1
ATOM 844 N N . THR A 1 104 ? -7.063 4.604 -7.453 1.00 91.38 104 THR A N 1
ATOM 845 C CA . THR A 1 104 ? -7.036 3.714 -8.620 1.00 91.38 104 THR A CA 1
ATOM 846 C C . THR A 1 104 ? -5.951 4.140 -9.606 1.00 91.38 104 THR A C 1
ATOM 848 O O . THR A 1 104 ? -5.245 3.288 -10.136 1.00 91.38 104 THR A O 1
ATOM 851 N N . ARG A 1 105 ? -5.748 5.453 -9.794 1.00 90.62 105 ARG A N 1
ATOM 852 C CA . ARG A 1 105 ? -4.671 5.991 -10.635 1.00 90.62 105 ARG A CA 1
ATOM 853 C C . ARG A 1 105 ? -3.298 5.582 -10.109 1.00 90.62 105 ARG A C 1
ATOM 855 O O . ARG A 1 105 ? -2.490 5.091 -10.889 1.00 90.62 105 ARG A O 1
ATOM 862 N N . ALA A 1 106 ? -3.058 5.724 -8.806 1.00 90.06 106 ALA A N 1
ATOM 863 C CA . ALA A 1 106 ? -1.814 5.300 -8.171 1.00 90.06 106 ALA A CA 1
ATOM 864 C C . ALA A 1 106 ? -1.571 3.787 -8.310 1.00 90.06 106 ALA A C 1
ATOM 866 O O . ALA A 1 106 ? -0.452 3.377 -8.605 1.00 90.06 106 ALA A O 1
ATOM 867 N N . PHE A 1 107 ? -2.613 2.961 -8.166 1.00 90.88 107 PHE A N 1
ATOM 868 C CA . PHE A 1 107 ? -2.518 1.518 -8.406 1.00 90.88 107 PHE A CA 1
ATOM 869 C C . PHE A 1 107 ? -2.143 1.196 -9.861 1.00 90.88 107 PHE A C 1
ATOM 871 O O . PHE A 1 107 ? -1.195 0.449 -10.101 1.00 90.88 107 PHE A O 1
ATOM 878 N N . SER A 1 108 ? -2.835 1.789 -10.841 1.00 88.75 108 SER A N 1
ATOM 879 C CA . SER A 1 108 ? -2.525 1.586 -12.264 1.00 88.75 108 SER A CA 1
ATOM 880 C C . SER A 1 108 ? -1.106 2.032 -12.619 1.00 88.75 108 SER A C 1
ATOM 882 O O . SER A 1 108 ? -0.424 1.377 -13.406 1.00 88.75 108 SER A O 1
ATOM 884 N N . GLU A 1 109 ? -0.651 3.133 -12.027 1.00 87.94 109 GLU A N 1
ATOM 885 C CA . GLU A 1 109 ? 0.702 3.653 -12.191 1.00 87.94 109 GLU A CA 1
ATOM 886 C C . GLU A 1 109 ? 1.754 2.701 -11.619 1.00 87.94 109 GLU A C 1
ATOM 888 O O . GLU A 1 109 ? 2.732 2.368 -12.288 1.00 87.94 109 GLU A O 1
ATOM 893 N N . ALA A 1 110 ? 1.520 2.202 -10.407 1.00 88.31 110 ALA A N 1
ATOM 894 C CA . ALA A 1 110 ? 2.386 1.226 -9.766 1.00 88.31 110 ALA A CA 1
ATOM 895 C C . ALA A 1 110 ? 2.482 -0.084 -10.556 1.00 88.31 110 ALA A C 1
ATOM 897 O O . ALA A 1 110 ? 3.579 -0.629 -10.701 1.00 88.31 110 ALA A O 1
ATOM 898 N N . LEU A 1 111 ? 1.365 -0.555 -11.116 1.00 86.00 111 LEU A N 1
ATOM 899 C CA . LEU A 1 111 ? 1.342 -1.731 -11.981 1.00 86.00 111 LEU A CA 1
ATOM 900 C C . LEU A 1 111 ? 2.164 -1.498 -13.257 1.00 86.00 111 LEU A C 1
ATOM 902 O O . LEU A 1 111 ? 3.005 -2.324 -13.603 1.00 86.00 111 LEU A O 1
ATOM 906 N N . ARG A 1 112 ? 1.980 -0.352 -13.928 1.00 83.44 112 ARG A N 1
ATOM 907 C CA . ARG A 1 112 ? 2.706 -0.020 -15.168 1.00 83.44 112 ARG A CA 1
ATOM 908 C C . ARG A 1 112 ? 4.213 0.111 -14.952 1.00 83.44 112 ARG A C 1
ATOM 910 O O . ARG A 1 112 ? 4.986 -0.282 -15.817 1.00 83.44 112 ARG A O 1
ATOM 917 N N . ARG A 1 113 ? 4.626 0.634 -13.794 1.00 81.56 113 ARG A N 1
ATOM 918 C CA . ARG A 1 113 ? 6.038 0.762 -13.390 1.00 81.56 113 ARG A CA 1
ATOM 919 C C . ARG A 1 113 ? 6.640 -0.536 -12.837 1.00 81.56 113 ARG A C 1
ATOM 921 O O . ARG A 1 113 ? 7.815 -0.551 -12.472 1.00 81.56 113 ARG A O 1
ATOM 928 N N . GLY A 1 114 ? 5.850 -1.607 -12.718 1.00 82.19 114 GLY A N 1
ATOM 929 C CA . GLY A 1 114 ? 6.298 -2.869 -12.128 1.00 82.19 114 GLY A CA 1
ATOM 930 C C . GLY A 1 114 ? 6.751 -2.720 -10.671 1.00 82.19 114 GLY A C 1
ATOM 931 O O . GLY A 1 114 ? 7.735 -3.345 -10.275 1.00 82.19 114 GLY A O 1
ATOM 932 N N . LEU A 1 115 ? 6.082 -1.849 -9.902 1.00 84.94 115 LEU A N 1
ATOM 933 C CA . LEU A 1 115 ? 6.279 -1.677 -8.453 1.00 84.94 115 LEU A CA 1
ATOM 934 C C . LEU A 1 115 ? 5.512 -2.716 -7.629 1.00 84.94 115 LEU A C 1
ATOM 936 O O . LEU A 1 115 ? 5.715 -2.811 -6.424 1.00 84.94 115 LEU A O 1
ATOM 940 N N . ILE A 1 116 ? 4.616 -3.456 -8.279 1.00 86.06 116 ILE A N 1
ATOM 941 C CA . ILE A 1 116 ? 3.829 -4.533 -7.693 1.00 86.06 116 ILE A CA 1
ATOM 942 C C . ILE A 1 116 ? 4.157 -5.809 -8.468 1.00 86.06 116 ILE A C 1
ATOM 944 O O . ILE A 1 116 ? 4.027 -5.835 -9.694 1.00 86.06 116 ILE A O 1
ATOM 948 N N . ASN A 1 117 ? 4.570 -6.856 -7.755 1.00 85.00 117 ASN A N 1
ATOM 949 C CA . ASN A 1 117 ? 4.791 -8.189 -8.310 1.00 85.00 117 ASN A CA 1
ATOM 950 C C . ASN A 1 117 ? 3.686 -9.154 -7.840 1.00 85.00 117 ASN A C 1
ATOM 952 O O . ASN A 1 117 ? 3.248 -9.080 -6.696 1.00 85.00 117 ASN A O 1
ATOM 956 N N . ALA A 1 118 ? 3.261 -10.076 -8.708 1.00 85.94 118 ALA A N 1
ATOM 957 C CA . ALA A 1 118 ? 2.261 -11.096 -8.396 1.00 85.94 118 ALA A CA 1
ATOM 958 C C . ALA A 1 118 ? 2.672 -11.961 -7.192 1.00 85.94 118 ALA A C 1
ATOM 960 O O . ALA A 1 118 ? 1.855 -12.172 -6.300 1.00 85.94 118 ALA A O 1
ATOM 961 N N . ASP A 1 119 ? 3.943 -12.367 -7.118 1.00 86.56 119 ASP A N 1
ATOM 962 C CA . ASP A 1 119 ? 4.449 -13.191 -6.010 1.00 86.56 119 ASP A CA 1
ATOM 963 C C . ASP A 1 119 ? 4.363 -12.447 -4.666 1.00 86.56 119 ASP A C 1
ATOM 965 O O . ASP A 1 119 ? 3.966 -13.009 -3.645 1.00 86.56 119 ASP A O 1
ATOM 969 N N . GLU A 1 120 ? 4.697 -11.151 -4.664 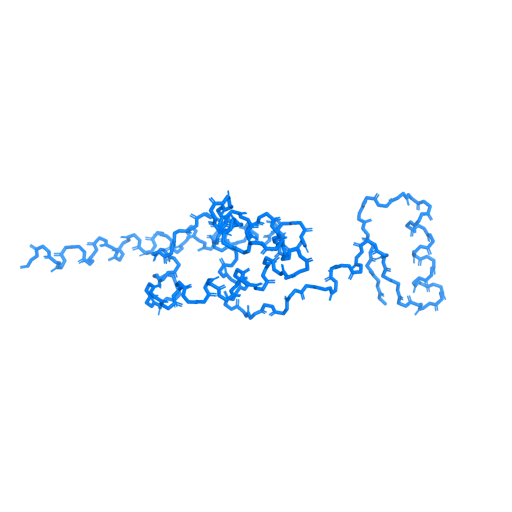1.00 86.38 120 GLU A N 1
ATOM 970 C CA . GLU A 1 120 ? 4.614 -10.304 -3.469 1.00 86.38 120 GLU A CA 1
ATOM 971 C C . GLU A 1 120 ? 3.166 -10.102 -3.019 1.00 86.38 120 GLU A C 1
ATOM 973 O O . GLU A 1 120 ? 2.892 -10.077 -1.820 1.00 86.38 120 GLU A O 1
ATOM 978 N N . ILE A 1 121 ? 2.236 -9.976 -3.969 1.00 92.56 121 ILE A N 1
ATOM 979 C CA . ILE A 1 121 ? 0.805 -9.866 -3.679 1.00 92.56 121 ILE A CA 1
ATOM 980 C C . ILE A 1 121 ? 0.267 -11.171 -3.100 1.00 92.56 121 ILE A C 1
ATOM 982 O O . ILE A 1 121 ? -0.461 -11.124 -2.115 1.00 92.56 121 ILE A O 1
ATOM 986 N N . GLU A 1 122 ? 0.662 -12.327 -3.629 1.00 93.38 122 GLU A N 1
ATOM 987 C CA . GLU A 1 122 ? 0.227 -13.623 -3.101 1.00 93.38 122 GLU A CA 1
ATOM 988 C C . GLU A 1 122 ? 0.729 -13.859 -1.665 1.00 93.38 122 GLU A C 1
ATOM 990 O O . GLU A 1 122 ? -0.007 -14.347 -0.803 1.00 93.38 122 GLU A O 1
ATOM 995 N N . ILE A 1 123 ? 1.978 -13.477 -1.376 1.00 92.31 123 ILE A N 1
ATOM 996 C CA . ILE A 1 123 ? 2.521 -13.501 -0.011 1.00 92.31 123 ILE A CA 1
ATOM 997 C C . ILE A 1 123 ? 1.722 -12.555 0.891 1.00 92.31 123 ILE A C 1
ATOM 999 O O . ILE A 1 123 ? 1.271 -12.966 1.963 1.00 92.31 123 ILE A O 1
ATOM 1003 N N . ALA A 1 124 ? 1.501 -11.319 0.445 1.00 93.00 124 ALA A N 1
ATOM 1004 C CA . ALA A 1 124 ? 0.791 -10.315 1.225 1.00 93.00 124 ALA A CA 1
ATOM 1005 C C . ALA A 1 124 ? -0.685 -10.689 1.471 1.00 93.00 124 ALA A C 1
ATOM 1007 O O . ALA A 1 124 ? -1.196 -10.414 2.554 1.00 93.00 124 ALA A O 1
ATOM 1008 N N . GLU A 1 125 ? -1.354 -11.363 0.531 1.00 96.12 125 GLU A N 1
ATOM 1009 C CA . GLU A 1 125 ? -2.716 -11.898 0.685 1.00 96.12 125 GLU A CA 1
ATOM 1010 C C . GLU A 1 125 ? -2.773 -12.944 1.812 1.00 96.12 125 GLU A C 1
ATOM 1012 O O . GLU A 1 125 ? -3.636 -12.877 2.691 1.00 96.12 125 GLU A O 1
ATOM 1017 N N . ARG A 1 126 ? -1.807 -13.875 1.861 1.00 96.62 126 ARG A N 1
ATOM 1018 C CA . ARG A 1 126 ? -1.715 -14.868 2.949 1.00 96.62 126 ARG A CA 1
ATOM 1019 C C . ARG A 1 126 ? -1.494 -14.207 4.308 1.00 96.62 126 ARG A C 1
ATOM 1021 O O . ARG A 1 126 ? -2.171 -14.532 5.285 1.00 96.62 126 ARG A O 1
ATOM 1028 N N . GLU A 1 127 ? -0.563 -13.260 4.383 1.00 95.25 127 GLU A N 1
ATOM 1029 C CA . GLU A 1 127 ? -0.290 -12.507 5.613 1.00 95.25 127 GLU A CA 1
ATOM 1030 C C . GLU A 1 127 ? -1.491 -11.665 6.055 1.00 95.25 127 GLU A C 1
ATOM 1032 O O . GLU A 1 127 ? -1.775 -11.536 7.255 1.00 95.25 127 GLU A O 1
ATOM 1037 N N . LEU A 1 128 ? -2.212 -11.096 5.089 1.00 96.25 128 LEU A N 1
ATOM 1038 C CA . LEU A 1 128 ? -3.427 -10.335 5.316 1.00 96.25 128 LEU A CA 1
ATOM 1039 C C . LEU A 1 128 ? -4.530 -11.221 5.892 1.00 96.25 128 LEU A C 1
ATOM 1041 O O . LEU A 1 128 ? -5.120 -10.829 6.897 1.00 96.25 128 LEU A O 1
ATOM 1045 N N . ALA A 1 129 ? -4.770 -12.404 5.326 1.00 96.38 129 ALA A N 1
ATOM 1046 C CA . ALA A 1 129 ? -5.789 -13.335 5.809 1.00 96.38 129 ALA A CA 1
ATOM 1047 C C . ALA A 1 129 ? -5.569 -13.702 7.287 1.00 96.38 129 ALA A C 1
ATOM 1049 O O . ALA A 1 129 ? -6.483 -13.601 8.107 1.00 96.38 129 ALA A O 1
ATOM 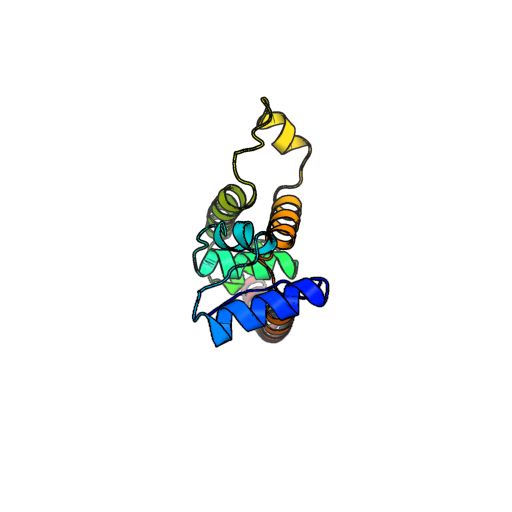1050 N N . HIS A 1 130 ? -4.328 -14.028 7.663 1.00 96.50 130 HIS A N 1
ATOM 1051 C CA . HIS A 1 130 ? -3.984 -14.301 9.061 1.00 96.50 130 HIS A CA 1
ATOM 1052 C C . HIS A 1 130 ? -4.179 -13.088 9.976 1.00 96.50 130 HIS A C 1
ATOM 1054 O O . HIS A 1 130 ? -4.534 -13.238 11.146 1.00 96.50 130 HIS A O 1
ATOM 1060 N N . TRP A 1 131 ? -3.898 -11.884 9.477 1.00 96.81 131 TRP A N 1
ATOM 1061 C CA . TRP A 1 131 ? -4.108 -10.660 10.240 1.00 96.81 131 TRP A CA 1
ATOM 1062 C C . TRP A 1 131 ? -5.596 -10.333 10.414 1.00 96.81 131 TRP A C 1
ATOM 1064 O O . TRP A 1 131 ? -5.984 -9.969 11.521 1.00 96.81 131 TRP A O 1
ATOM 1074 N N . LEU A 1 132 ? -6.416 -10.505 9.372 1.00 96.56 132 LEU A N 1
ATOM 1075 C CA . LEU A 1 132 ? -7.857 -10.238 9.403 1.00 96.56 132 LEU A CA 1
ATOM 1076 C C . LEU A 1 132 ? -8.572 -11.097 10.444 1.00 96.56 132 LEU A C 1
ATOM 107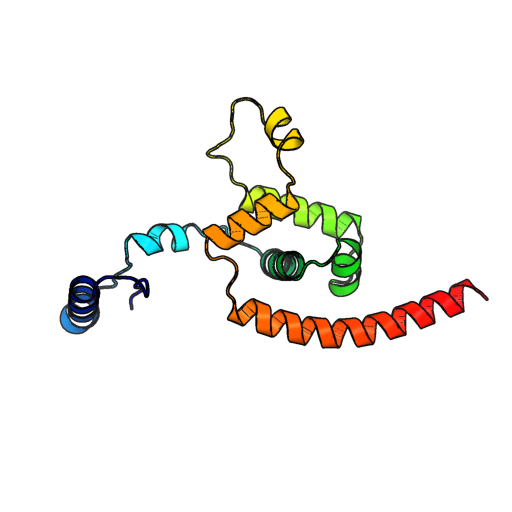8 O O . LEU A 1 132 ? -9.387 -10.564 11.190 1.00 96.56 132 LEU A O 1
ATOM 1082 N N . GLU A 1 133 ? -8.220 -12.381 10.555 1.00 96.25 133 GLU A N 1
ATOM 1083 C CA . GLU A 1 133 ? -8.785 -13.255 11.591 1.00 96.25 133 GLU A CA 1
ATOM 1084 C C . GLU A 1 133 ? -8.526 -12.683 12.994 1.00 96.25 133 GLU A C 1
ATOM 1086 O O . GLU A 1 133 ? -9.440 -12.527 13.800 1.00 96.25 133 GLU A O 1
ATOM 1091 N N . ARG A 1 134 ? -7.284 -12.268 13.274 1.00 95.94 134 ARG A N 1
ATOM 1092 C CA . ARG A 1 134 ? -6.928 -11.677 14.575 1.00 95.94 134 ARG A CA 1
ATOM 1093 C C . ARG A 1 134 ? -7.595 -10.320 14.805 1.00 95.94 134 ARG A C 1
ATOM 1095 O O . ARG A 1 134 ? -8.035 -10.040 15.921 1.00 95.94 134 ARG A O 1
ATOM 1102 N N . ASP A 1 135 ? -7.650 -9.467 13.781 1.00 95.69 135 ASP A N 1
ATOM 1103 C CA . ASP A 1 135 ? -8.262 -8.139 13.889 1.00 95.69 135 ASP A CA 1
ATOM 1104 C C . ASP A 1 135 ? -9.779 -8.224 14.085 1.00 95.69 135 ASP A C 1
ATOM 1106 O O . ASP A 1 135 ? -10.335 -7.434 14.846 1.00 95.69 135 ASP A O 1
ATOM 1110 N N . TYR A 1 136 ? -10.434 -9.219 13.483 1.00 95.25 136 TYR A N 1
ATOM 1111 C CA . TYR A 1 136 ? -11.861 -9.464 13.663 1.00 95.25 136 TYR A CA 1
ATOM 1112 C C . TYR A 1 136 ? -12.199 -9.822 15.116 1.00 95.25 136 TYR A C 1
ATOM 1114 O O . TYR A 1 136 ? -13.073 -9.191 15.715 1.00 95.25 136 TYR A O 1
ATOM 1122 N N . GLN A 1 137 ? -11.451 -10.746 15.733 1.00 95.88 137 GLN A N 1
ATOM 1123 C CA . GLN A 1 137 ? -11.643 -11.096 17.150 1.00 95.88 137 GLN A CA 1
ATOM 1124 C C . GLN A 1 137 ? -11.427 -9.886 18.074 1.00 95.88 137 GLN A C 1
ATOM 1126 O O . GLN A 1 137 ? -12.190 -9.643 19.016 1.00 95.88 137 GLN A O 1
ATOM 1131 N N . ARG A 1 138 ? -10.409 -9.071 17.773 1.00 92.75 138 ARG A N 1
ATOM 1132 C CA . ARG A 1 138 ? -10.153 -7.817 18.489 1.00 92.75 138 ARG A CA 1
ATOM 1133 C C . ARG A 1 138 ? -11.311 -6.827 18.330 1.00 92.75 138 ARG A C 1
ATOM 1135 O O . ARG A 1 138 ? -11.716 -6.216 19.314 1.00 92.75 138 ARG A O 1
ATOM 1142 N N . PHE A 1 139 ? -11.846 -6.672 17.121 1.00 93.31 139 PHE A N 1
ATOM 1143 C CA . PHE A 1 139 ? -12.972 -5.781 16.839 1.00 93.31 139 PHE A CA 1
ATOM 1144 C C . PHE A 1 139 ? -14.235 -6.175 17.617 1.00 93.31 139 PHE A C 1
ATOM 1146 O O . PHE A 1 139 ? -14.885 -5.302 18.189 1.00 93.31 139 PHE A O 1
ATOM 1153 N N . LEU A 1 140 ? -14.553 -7.473 17.690 1.00 94.56 140 LEU A N 1
ATOM 1154 C CA . LEU A 1 140 ? -15.672 -7.971 18.498 1.00 94.56 140 LEU A CA 1
ATOM 1155 C C . LEU A 1 140 ? -15.481 -7.635 19.983 1.00 94.56 140 LEU A C 1
ATOM 1157 O O . LEU A 1 140 ? -16.368 -7.060 20.606 1.00 94.56 140 LEU A O 1
ATOM 1161 N N . THR A 1 141 ? -14.280 -7.878 20.511 1.00 93.00 141 THR A N 1
ATOM 1162 C CA . THR A 1 141 ? -13.950 -7.572 21.912 1.00 93.00 141 THR A CA 1
ATOM 1163 C C . THR A 1 141 ? -14.079 -6.071 22.216 1.00 93.00 141 THR A C 1
ATOM 1165 O O . THR A 1 141 ? -14.636 -5.680 23.239 1.00 93.00 141 THR A O 1
ATOM 1168 N N . GLU A 1 142 ? -13.593 -5.203 21.322 1.00 90.94 142 GLU A N 1
ATOM 1169 C CA . GLU A 1 142 ? -13.708 -3.741 21.451 1.00 90.94 142 GLU A CA 1
ATOM 1170 C C . GLU A 1 142 ? -15.167 -3.260 21.410 1.00 90.94 142 GLU A C 1
ATOM 1172 O O . GLU A 1 142 ? -15.503 -2.251 22.037 1.00 90.94 142 GLU A O 1
ATOM 1177 N N . LYS A 1 143 ? -16.031 -3.965 20.673 1.00 89.12 143 LYS A N 1
ATOM 1178 C CA . LYS A 1 143 ? -17.459 -3.664 20.582 1.00 89.12 143 LYS A CA 1
ATOM 1179 C C . LYS A 1 143 ? -18.188 -4.035 21.876 1.00 89.12 1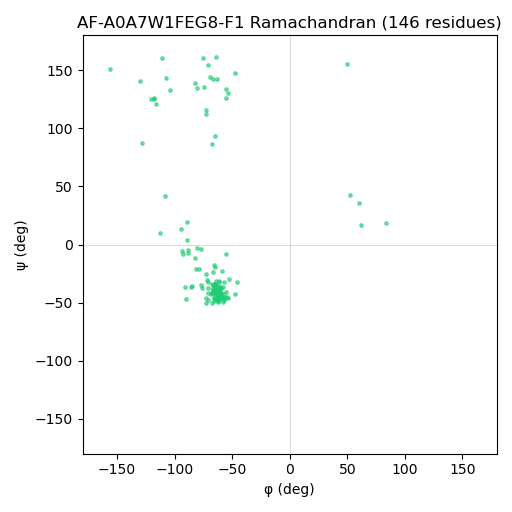43 LYS A C 1
ATOM 1181 O O . LYS A 1 143 ? -18.895 -3.189 22.416 1.00 89.12 143 LYS A O 1
ATOM 1186 N N . ASP A 1 144 ? -17.930 -5.223 22.419 1.00 86.00 144 ASP A N 1
ATOM 1187 C CA . ASP A 1 144 ? -18.542 -5.700 23.669 1.00 86.00 144 ASP A CA 1
ATOM 1188 C C . ASP A 1 144 ? -18.192 -4.814 24.877 1.00 86.00 144 ASP A C 1
ATOM 1190 O O . ASP A 1 144 ? -18.995 -4.651 25.794 1.00 86.00 144 ASP A O 1
ATOM 1194 N N . VAL A 1 145 ? -16.995 -4.216 24.884 1.00 82.25 145 VAL A N 1
ATOM 1195 C CA . VAL A 1 145 ? -16.569 -3.260 25.923 1.00 82.25 145 VAL A CA 1
ATOM 1196 C C . VAL A 1 145 ? -17.296 -1.919 25.807 1.00 82.25 145 VAL A C 1
ATOM 1198 O O . VAL A 1 145 ? -17.496 -1.259 26.818 1.00 82.25 145 VAL A O 1
ATOM 1201 N N . LYS A 1 146 ? -17.687 -1.495 24.599 1.00 72.25 146 LYS A N 1
ATOM 1202 C CA . LYS A 1 146 ? -18.412 -0.230 24.383 1.00 72.25 146 LYS A CA 1
ATOM 1203 C C . LYS A 1 146 ? -19.914 -0.331 24.645 1.00 72.25 146 LYS A C 1
ATOM 1205 O O . LYS A 1 146 ? -20.550 0.702 24.825 1.00 72.25 146 LYS A O 1
ATOM 1210 N N . GLU A 1 147 ? -20.474 -1.537 24.601 1.00 67.44 147 GLU A N 1
ATOM 1211 C CA . GLU A 1 147 ? -21.895 -1.798 24.871 1.00 67.44 147 GLU A CA 1
ATOM 1212 C C . GLU A 1 147 ? -22.190 -2.057 26.365 1.00 67.44 147 GLU A C 1
ATOM 1214 O O . GLU A 1 147 ? -23.357 -2.171 26.740 1.00 67.44 147 GLU A O 1
ATOM 1219 N N . LYS A 1 148 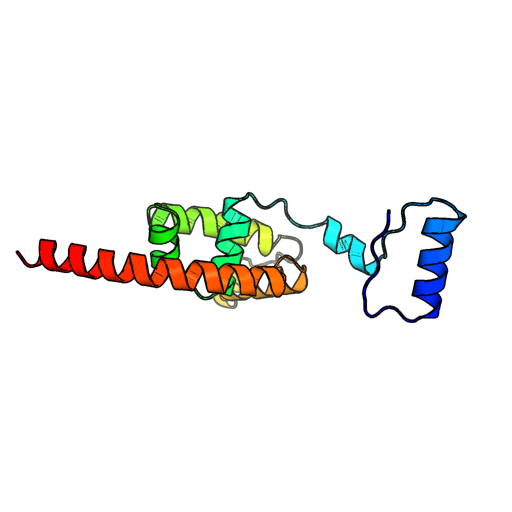? -21.156 -2.112 27.217 1.00 57.56 148 LYS A N 1
ATOM 1220 C CA . LYS A 1 148 ? -21.252 -2.170 28.686 1.00 57.56 148 LYS A CA 1
ATOM 1221 C C . LYS A 1 148 ? -20.989 -0.809 29.318 1.00 57.56 148 LYS A C 1
ATOM 1223 O O . LYS A 1 148 ? -21.642 -0.534 30.348 1.00 57.56 148 LYS A O 1
#